Protein AF-A0A2W4MD03-F1 (afdb_monomer_lite)

Radius of gyration: 34.86 Å; chains: 1; bounding box: 71×36×101 Å

Structure (mmCIF, N/CA/C/O backbone):
data_AF-A0A2W4MD03-F1
#
_entry.id   AF-A0A2W4MD03-F1
#
loop_
_atom_site.group_PDB
_atom_site.id
_atom_site.type_symbol
_atom_site.label_atom_id
_atom_site.label_alt_id
_atom_site.label_comp_id
_atom_site.label_asym_id
_atom_site.label_entity_id
_atom_site.label_seq_id
_atom_site.pdbx_PDB_ins_code
_atom_site.Cartn_x
_atom_site.Cartn_y
_atom_site.Cartn_z
_atom_site.occupancy
_atom_site.B_iso_or_equiv
_atom_site.auth_seq_id
_atom_site.auth_comp_id
_atom_site.auth_asym_id
_atom_site.auth_atom_id
_atom_site.pdbx_PDB_model_num
ATOM 1 N N . MET A 1 1 ? 51.662 -24.819 -83.319 1.00 40.00 1 MET A N 1
ATOM 2 C CA . MET A 1 1 ? 51.343 -24.150 -82.040 1.00 40.00 1 MET A CA 1
ATOM 3 C C . MET A 1 1 ? 51.098 -22.670 -82.282 1.00 40.00 1 MET A C 1
ATOM 5 O O . MET A 1 1 ? 52.027 -21.997 -82.694 1.00 40.00 1 MET A O 1
ATOM 9 N N . ASN A 1 2 ? 49.892 -22.163 -82.016 1.00 34.56 2 ASN A N 1
ATOM 10 C CA . ASN A 1 2 ? 49.697 -20.759 -81.647 1.00 34.56 2 ASN A CA 1
ATOM 11 C C . ASN A 1 2 ? 48.403 -20.660 -80.824 1.00 34.56 2 ASN A C 1
ATOM 13 O O . ASN A 1 2 ? 47.340 -21.050 -81.303 1.00 34.56 2 ASN A O 1
ATOM 17 N N . ARG A 1 3 ? 48.506 -20.256 -79.553 1.00 41.62 3 ARG A N 1
ATOM 18 C CA . ARG A 1 3 ? 47.366 -20.128 -78.633 1.00 41.62 3 ARG A CA 1
ATOM 19 C C . ARG A 1 3 ? 46.805 -18.713 -78.748 1.00 41.62 3 ARG A C 1
ATOM 21 O O . ARG A 1 3 ? 47.486 -17.762 -78.384 1.00 41.62 3 ARG A O 1
ATOM 28 N N . ILE A 1 4 ? 45.570 -18.585 -79.227 1.00 45.03 4 ILE A N 1
ATOM 29 C CA . ILE A 1 4 ? 44.815 -17.328 -79.201 1.00 45.03 4 ILE A CA 1
ATOM 30 C C . ILE A 1 4 ? 44.107 -17.258 -77.843 1.00 45.03 4 ILE A C 1
ATOM 32 O O . ILE A 1 4 ? 43.205 -18.046 -77.568 1.00 45.03 4 ILE A O 1
ATOM 36 N N . GLY A 1 5 ? 44.569 -16.370 -76.963 1.00 43.34 5 GLY A N 1
ATOM 37 C CA . GLY A 1 5 ? 43.928 -16.105 -75.675 1.00 43.34 5 GLY A CA 1
ATOM 38 C C . GLY A 1 5 ? 42.770 -15.123 -75.835 1.00 43.34 5 GLY A C 1
ATOM 39 O O . GLY A 1 5 ? 42.980 -13.989 -76.255 1.00 43.34 5 GLY A O 1
ATOM 40 N N . ILE A 1 6 ? 41.557 -15.547 -75.481 1.00 45.91 6 ILE A N 1
ATOM 41 C CA . ILE A 1 6 ? 40.400 -14.664 -75.299 1.00 45.91 6 ILE A CA 1
ATOM 42 C C . ILE A 1 6 ? 40.430 -14.169 -73.849 1.00 45.91 6 ILE A C 1
ATOM 44 O O . ILE A 1 6 ? 40.308 -14.965 -72.920 1.00 45.91 6 ILE A O 1
ATOM 48 N N . VAL A 1 7 ? 40.594 -12.861 -73.645 1.00 49.47 7 VAL A N 1
ATOM 49 C CA . VAL A 1 7 ? 40.405 -12.227 -72.333 1.00 49.47 7 VAL A CA 1
ATOM 50 C C . VAL A 1 7 ? 38.935 -11.831 -72.216 1.00 49.47 7 VAL A C 1
ATOM 52 O O . VAL A 1 7 ? 38.462 -10.947 -72.927 1.00 49.47 7 VAL A O 1
ATOM 55 N N . ALA A 1 8 ? 38.198 -12.497 -71.326 1.00 47.19 8 ALA A N 1
ATOM 56 C CA . ALA A 1 8 ? 36.831 -12.127 -70.982 1.00 47.19 8 ALA A CA 1
ATOM 57 C C . ALA A 1 8 ? 36.836 -10.828 -70.154 1.00 47.19 8 ALA A C 1
ATOM 59 O O . ALA A 1 8 ? 37.152 -10.830 -68.965 1.00 47.19 8 ALA A O 1
ATOM 60 N N . GLY A 1 9 ? 36.499 -9.706 -70.792 1.00 41.81 9 GLY A N 1
ATOM 61 C CA . GLY A 1 9 ? 36.289 -8.421 -70.128 1.00 41.81 9 GLY A CA 1
ATOM 62 C C . GLY A 1 9 ? 34.955 -8.398 -69.386 1.00 41.81 9 GLY A C 1
ATOM 63 O O . GLY A 1 9 ? 33.938 -7.994 -69.943 1.00 41.81 9 GLY A O 1
ATOM 64 N N . GLY A 1 10 ? 34.944 -8.828 -68.125 1.00 46.75 10 GLY A N 1
ATOM 65 C CA . GLY A 1 10 ? 33.820 -8.573 -67.228 1.00 46.75 10 GLY A CA 1
ATOM 66 C C . GLY A 1 10 ? 33.748 -7.081 -66.896 1.00 46.75 10 GLY A C 1
ATOM 67 O O . GLY A 1 10 ? 34.675 -6.537 -66.298 1.00 46.75 10 GLY A O 1
ATOM 68 N N . VAL A 1 11 ? 32.656 -6.412 -67.274 1.00 58.34 11 VAL A N 1
ATOM 69 C CA . VAL A 1 11 ? 32.378 -5.025 -66.871 1.00 58.34 11 VAL A CA 1
ATOM 70 C C . VAL A 1 11 ? 32.230 -4.985 -65.348 1.00 58.34 11 VAL A C 1
ATOM 72 O O . VAL A 1 11 ? 31.213 -5.403 -64.796 1.00 58.34 11 VAL A O 1
ATOM 75 N N . GLN A 1 12 ? 33.255 -4.493 -64.649 1.00 55.50 12 GLN A N 1
ATOM 76 C CA . GLN A 1 12 ? 33.149 -4.182 -63.227 1.00 55.50 12 GLN A CA 1
ATOM 77 C C . GLN A 1 12 ? 32.313 -2.901 -63.062 1.00 55.50 12 GLN A C 1
ATOM 79 O O . GLN A 1 12 ? 32.638 -1.883 -63.680 1.00 55.50 12 GLN A O 1
ATOM 84 N N . PRO A 1 13 ? 31.241 -2.897 -62.248 1.00 55.56 13 PRO A N 1
ATOM 85 C CA . PRO A 1 13 ? 30.431 -1.701 -62.063 1.00 55.56 13 PRO A CA 1
ATOM 86 C C . PRO A 1 13 ? 31.261 -0.590 -61.408 1.00 55.56 13 PRO A C 1
ATOM 88 O O . PRO A 1 13 ? 31.920 -0.809 -60.388 1.00 55.56 13 PRO A O 1
ATOM 91 N N . ALA A 1 14 ? 31.204 0.614 -61.987 1.00 58.91 14 ALA A N 1
ATOM 92 C CA . ALA A 1 14 ? 31.951 1.779 -61.527 1.00 58.91 14 ALA A CA 1
ATOM 93 C C . ALA A 1 14 ? 31.734 2.033 -60.023 1.00 58.91 14 ALA A C 1
ATOM 95 O O . ALA A 1 14 ? 30.601 2.047 -59.528 1.00 58.91 14 ALA A O 1
ATOM 96 N N . ALA A 1 15 ? 32.823 2.292 -59.292 1.00 57.38 15 ALA A N 1
ATOM 97 C CA . ALA A 1 15 ? 32.846 2.470 -57.835 1.00 57.38 15 ALA A CA 1
ATOM 98 C C . ALA A 1 15 ? 31.833 3.507 -57.291 1.00 57.38 15 ALA A C 1
ATOM 100 O O . ALA A 1 15 ? 31.463 3.461 -56.116 1.00 57.38 15 ALA A O 1
ATOM 101 N N . GLY A 1 16 ? 31.353 4.432 -58.133 1.00 51.97 16 GLY A N 1
ATOM 102 C CA . GLY A 1 16 ? 30.310 5.405 -57.793 1.00 51.97 16 GLY A CA 1
ATOM 103 C C . GLY A 1 16 ? 28.923 4.805 -57.551 1.00 51.97 16 GLY A C 1
ATOM 104 O O . GLY A 1 16 ? 28.231 5.250 -56.638 1.00 51.97 16 GLY A O 1
ATOM 105 N N . VAL A 1 17 ? 28.548 3.752 -58.284 1.00 5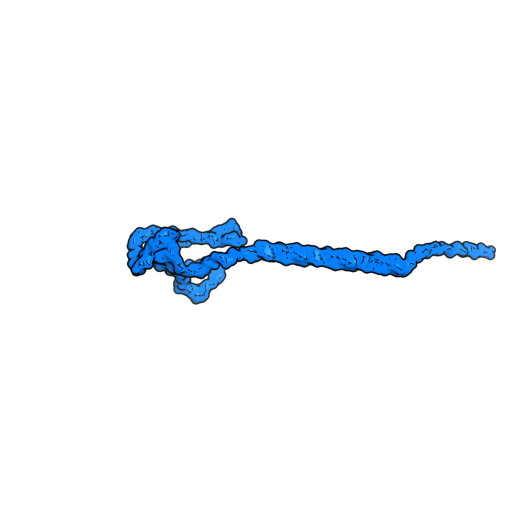8.22 17 VAL A N 1
ATOM 106 C CA . VAL A 1 17 ? 27.253 3.071 -58.117 1.00 58.22 17 VAL A CA 1
ATOM 107 C C . VAL A 1 17 ? 27.230 2.338 -56.774 1.00 58.22 17 VAL A C 1
ATOM 109 O O . VAL A 1 17 ? 26.326 2.551 -55.969 1.00 58.22 17 VAL A O 1
ATOM 112 N N . ARG A 1 18 ? 28.291 1.582 -56.455 1.00 57.19 18 ARG A N 1
ATOM 113 C CA . ARG A 1 18 ? 28.461 0.892 -55.159 1.00 57.19 18 ARG A CA 1
ATOM 114 C C . ARG A 1 18 ? 28.351 1.844 -53.962 1.00 57.19 18 ARG A C 1
ATOM 116 O O . ARG A 1 18 ? 27.717 1.515 -52.966 1.00 57.19 18 ARG A O 1
ATOM 123 N N . ARG A 1 19 ? 28.907 3.053 -54.077 1.00 58.53 19 ARG A N 1
ATOM 124 C CA . ARG A 1 19 ? 28.890 4.074 -53.019 1.00 58.53 19 ARG A CA 1
ATOM 125 C C . ARG A 1 19 ? 27.496 4.666 -52.758 1.00 58.53 19 ARG A C 1
ATOM 127 O O . ARG A 1 19 ? 27.212 5.031 -51.624 1.00 58.53 19 ARG A O 1
ATOM 134 N N . ILE A 1 20 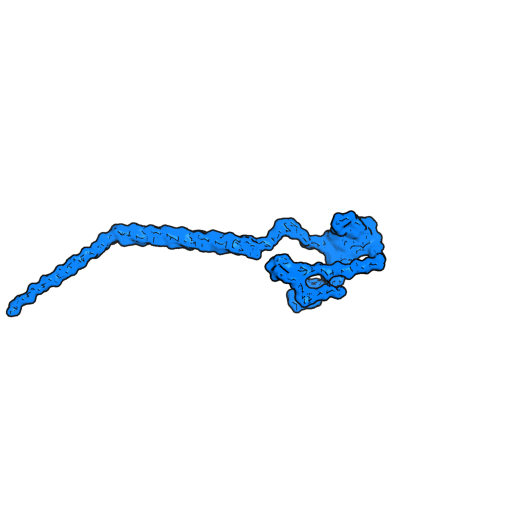? 26.621 4.749 -53.762 1.00 60.97 20 ILE A N 1
ATOM 135 C CA . ILE A 1 20 ? 25.229 5.213 -53.596 1.00 60.97 20 ILE A CA 1
ATOM 136 C C . ILE A 1 20 ? 24.369 4.124 -52.942 1.00 60.97 20 ILE A C 1
ATOM 138 O O . ILE A 1 20 ? 23.606 4.420 -52.024 1.00 60.97 20 ILE A O 1
ATOM 142 N N . TRP A 1 21 ? 24.538 2.865 -53.356 1.00 56.50 21 TRP A N 1
ATOM 143 C CA . TRP A 1 21 ? 23.843 1.721 -52.756 1.00 56.50 21 TRP A CA 1
ATOM 144 C C . TRP A 1 21 ? 24.217 1.519 -51.283 1.00 56.50 21 TRP A C 1
ATOM 146 O O . TRP A 1 21 ? 23.327 1.359 -50.454 1.00 56.50 21 TRP A O 1
ATOM 156 N N . LEU A 1 22 ? 25.501 1.640 -50.932 1.00 65.06 22 LEU A N 1
ATOM 157 C CA . LEU A 1 22 ? 25.967 1.564 -49.541 1.00 65.06 22 LEU A CA 1
ATOM 158 C C . LEU A 1 22 ? 25.424 2.710 -48.668 1.00 65.06 22 LEU A C 1
ATOM 160 O O . LEU A 1 22 ? 25.042 2.479 -47.526 1.00 65.06 22 LEU A O 1
ATOM 164 N N . LYS A 1 23 ? 25.319 3.935 -49.205 1.00 63.03 23 LYS A N 1
ATOM 165 C CA . LYS A 1 23 ? 24.729 5.082 -48.487 1.00 63.03 23 LYS A CA 1
ATOM 166 C C . LYS A 1 23 ? 23.226 4.913 -48.245 1.00 63.03 23 LYS A C 1
ATOM 168 O O . LYS A 1 23 ? 22.756 5.180 -47.145 1.00 63.03 23 LYS A O 1
ATOM 173 N N . ARG A 1 24 ? 22.472 4.447 -49.247 1.00 66.06 24 ARG A N 1
ATOM 174 C CA . ARG A 1 24 ? 21.021 4.198 -49.125 1.00 66.06 24 ARG A CA 1
ATOM 175 C C . ARG A 1 24 ? 20.727 3.015 -48.199 1.00 66.06 24 ARG A C 1
ATOM 177 O O . ARG A 1 24 ? 19.800 3.103 -47.402 1.00 66.06 24 ARG A O 1
ATOM 184 N N . ALA A 1 25 ? 21.551 1.967 -48.245 1.00 68.12 25 ALA A N 1
ATOM 185 C CA . ALA A 1 25 ? 21.489 0.849 -47.306 1.00 68.12 25 ALA A CA 1
ATOM 186 C C . ALA A 1 25 ? 21.805 1.287 -45.865 1.00 68.12 25 ALA A C 1
ATOM 188 O O . ALA A 1 25 ? 21.103 0.881 -44.946 1.00 68.12 25 ALA A O 1
ATOM 189 N N . GLY A 1 26 ? 22.794 2.167 -45.664 1.00 70.94 26 GLY A N 1
ATOM 190 C CA . GLY A 1 26 ? 23.108 2.737 -44.349 1.00 70.94 26 GLY A CA 1
ATOM 191 C C . GLY A 1 26 ? 21.982 3.601 -43.769 1.00 70.94 26 GLY A C 1
ATOM 192 O O . GLY A 1 26 ? 21.660 3.475 -42.592 1.00 70.94 26 GLY A O 1
ATOM 193 N N . ILE A 1 27 ? 21.330 4.427 -44.597 1.00 81.25 27 ILE A N 1
ATOM 194 C CA . ILE A 1 27 ? 20.164 5.230 -44.183 1.00 81.25 27 ILE A CA 1
ATOM 195 C C . ILE A 1 27 ? 18.974 4.329 -43.827 1.00 81.25 27 ILE A C 1
ATOM 197 O O . ILE A 1 27 ? 18.344 4.533 -42.792 1.00 81.25 27 ILE A O 1
ATOM 201 N N . ALA A 1 28 ? 18.683 3.313 -44.647 1.00 80.94 28 ALA A N 1
ATOM 202 C CA . ALA A 1 28 ? 17.604 2.364 -44.376 1.00 80.94 28 ALA A CA 1
ATOM 203 C C . ALA A 1 28 ? 17.856 1.562 -43.087 1.00 80.94 28 ALA A C 1
ATOM 205 O O . ALA A 1 28 ? 16.954 1.427 -42.264 1.00 80.94 28 ALA A O 1
ATOM 206 N N . ALA A 1 29 ? 19.089 1.096 -42.870 1.00 82.62 29 ALA A N 1
ATOM 207 C CA . ALA A 1 29 ? 19.476 0.418 -41.636 1.00 82.62 29 ALA A CA 1
ATOM 208 C C . ALA A 1 29 ? 19.327 1.334 -40.409 1.00 82.62 29 ALA A C 1
ATOM 210 O O . ALA A 1 29 ? 18.755 0.918 -39.404 1.00 82.62 29 ALA A O 1
ATOM 211 N N . GLY A 1 30 ? 19.761 2.597 -40.501 1.00 89.81 30 GLY A N 1
ATOM 212 C CA . GLY A 1 30 ? 19.578 3.583 -39.432 1.00 89.81 30 GLY A CA 1
ATOM 213 C C . GLY A 1 30 ? 18.104 3.853 -39.107 1.00 89.81 30 GLY A C 1
ATOM 214 O O . GLY A 1 30 ? 17.732 3.888 -37.937 1.00 89.81 30 GLY A O 1
ATOM 215 N N . ALA A 1 31 ? 17.247 3.975 -40.125 1.00 91.69 31 ALA A N 1
ATOM 216 C CA . ALA A 1 31 ? 15.810 4.180 -39.938 1.00 91.69 31 ALA A CA 1
ATOM 217 C C . ALA A 1 31 ? 15.123 2.980 -39.260 1.00 91.69 31 ALA A C 1
ATOM 219 O O . ALA A 1 31 ? 14.287 3.173 -38.381 1.00 91.69 31 ALA A O 1
ATOM 220 N N . ILE A 1 32 ? 15.505 1.748 -39.618 1.00 94.62 32 ILE A N 1
ATOM 221 C CA . ILE A 1 32 ? 14.989 0.528 -38.975 1.00 94.62 32 ILE A CA 1
ATOM 222 C C . ILE A 1 32 ? 15.402 0.481 -37.503 1.00 94.62 32 ILE A C 1
ATOM 224 O O . ILE A 1 32 ? 14.564 0.218 -36.645 1.00 94.62 32 ILE A O 1
ATOM 228 N N . VAL A 1 33 ? 16.668 0.777 -37.193 1.00 95.94 33 VAL A N 1
ATOM 229 C CA . VAL A 1 33 ? 17.143 0.822 -35.802 1.00 95.94 33 VAL A CA 1
ATOM 230 C C . VAL A 1 33 ? 16.362 1.863 -34.996 1.00 95.94 33 VAL A C 1
ATOM 232 O O . VAL A 1 33 ? 15.895 1.552 -33.905 1.00 95.94 33 VAL A O 1
ATOM 235 N N . LEU A 1 34 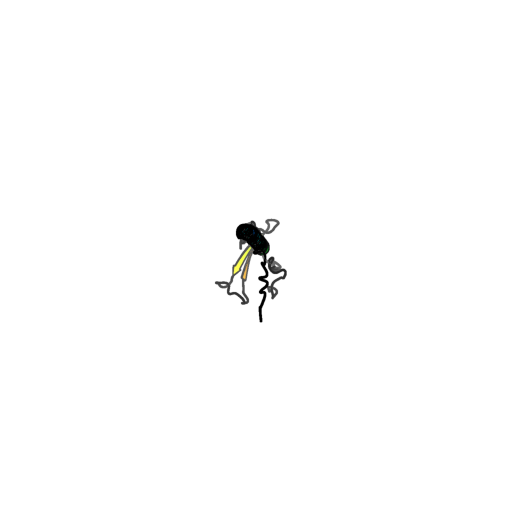? 16.146 3.062 -35.543 1.00 96.44 34 LEU A N 1
ATOM 236 C CA . LEU A 1 34 ? 15.342 4.096 -34.883 1.00 96.44 34 LEU A CA 1
ATOM 237 C C . LEU A 1 34 ? 13.893 3.651 -34.646 1.00 96.44 34 LEU A C 1
ATOM 239 O O . LEU A 1 34 ? 13.361 3.880 -33.561 1.00 96.44 34 LEU A O 1
ATOM 243 N N . ALA A 1 35 ? 13.268 2.985 -35.618 1.00 96.06 35 ALA A N 1
ATOM 244 C CA . ALA A 1 35 ? 11.911 2.464 -35.472 1.00 96.06 35 ALA A CA 1
ATOM 245 C C . ALA A 1 35 ? 11.821 1.381 -34.383 1.00 96.06 35 ALA A C 1
ATOM 247 O O . ALA A 1 35 ? 10.896 1.403 -33.575 1.00 96.06 35 ALA A O 1
ATOM 248 N N . LEU A 1 36 ? 12.796 0.468 -34.318 1.00 97.56 36 LEU A N 1
ATOM 249 C CA . LEU A 1 36 ? 12.856 -0.565 -33.280 1.00 97.56 36 LEU A CA 1
ATOM 250 C C . LEU A 1 36 ? 13.093 0.030 -31.889 1.00 97.56 36 LEU A C 1
ATOM 252 O O . LEU A 1 36 ? 12.470 -0.412 -30.928 1.00 97.56 36 LEU A O 1
ATOM 256 N N . VAL A 1 37 ? 13.941 1.056 -31.775 1.00 97.38 37 VAL A N 1
ATOM 257 C CA . VAL A 1 37 ? 14.146 1.783 -30.513 1.00 97.38 37 VAL A CA 1
ATOM 258 C C . VAL A 1 37 ? 12.860 2.485 -30.081 1.00 97.38 37 VAL A C 1
ATOM 260 O O . VAL A 1 37 ? 12.460 2.351 -28.929 1.00 97.38 37 VAL A O 1
ATOM 263 N N . ALA A 1 38 ? 12.178 3.187 -30.989 1.00 96.44 38 ALA A N 1
ATOM 264 C CA . ALA A 1 38 ? 10.908 3.843 -30.684 1.00 96.44 38 ALA A CA 1
ATOM 265 C C . ALA A 1 38 ? 9.830 2.834 -30.250 1.00 96.44 38 ALA A C 1
ATOM 267 O O . ALA A 1 38 ? 9.124 3.076 -29.272 1.00 96.44 38 ALA A O 1
ATOM 268 N N . LEU A 1 39 ? 9.745 1.682 -30.925 1.00 96.19 39 LEU A N 1
ATOM 269 C CA . LEU A 1 39 ? 8.842 0.592 -30.554 1.00 96.19 39 LEU A CA 1
ATOM 270 C C . LEU A 1 39 ? 9.167 0.038 -29.160 1.00 96.19 39 LEU A C 1
ATOM 272 O O . LEU A 1 39 ? 8.263 -0.117 -28.343 1.00 96.19 39 LEU A O 1
ATOM 276 N N . ALA A 1 40 ? 10.444 -0.223 -28.873 1.00 95.62 40 ALA A N 1
ATOM 277 C CA . ALA A 1 40 ? 10.880 -0.719 -27.572 1.00 95.62 40 ALA A CA 1
ATOM 278 C C . ALA A 1 40 ? 10.574 0.285 -26.449 1.00 95.62 40 ALA A C 1
ATOM 280 O O . ALA A 1 40 ? 10.031 -0.102 -25.418 1.00 95.62 40 ALA A O 1
ATOM 281 N N . LEU A 1 41 ? 10.847 1.578 -26.660 1.00 95.06 41 LEU A N 1
ATOM 282 C CA . LEU A 1 41 ? 10.520 2.636 -25.699 1.00 95.06 41 LEU A CA 1
ATOM 283 C C . LEU A 1 41 ? 9.008 2.744 -25.456 1.00 95.06 41 LEU A C 1
ATOM 285 O O . LEU A 1 41 ? 8.584 2.834 -24.305 1.00 95.06 41 LEU A O 1
ATOM 289 N N . GLY A 1 42 ? 8.193 2.685 -26.514 1.00 92.50 42 GLY A N 1
ATOM 290 C CA . GLY A 1 42 ? 6.733 2.683 -26.392 1.00 92.50 42 GLY A CA 1
ATOM 291 C C . GLY A 1 42 ? 6.202 1.462 -25.634 1.00 92.50 42 GLY A C 1
ATOM 292 O O . GLY A 1 42 ? 5.328 1.595 -24.782 1.00 92.50 42 GLY A O 1
ATOM 293 N N . MET A 1 43 ? 6.770 0.281 -25.888 1.00 91.00 43 MET A N 1
ATOM 294 C CA . MET A 1 43 ? 6.410 -0.961 -25.198 1.00 91.00 43 MET A CA 1
ATOM 295 C C . MET A 1 43 ? 6.776 -0.922 -23.709 1.00 91.00 43 MET A C 1
ATOM 297 O O . MET A 1 43 ? 5.953 -1.293 -22.876 1.00 91.00 43 MET A O 1
ATOM 301 N N . VAL A 1 44 ? 7.967 -0.420 -23.361 1.00 88.44 44 VAL A N 1
ATOM 302 C CA . VAL A 1 44 ? 8.381 -0.230 -21.960 1.00 88.44 44 VAL A CA 1
ATOM 303 C C . VAL A 1 44 ? 7.442 0.744 -21.248 1.00 88.44 44 VAL A C 1
ATOM 305 O O . VAL A 1 44 ? 6.954 0.434 -20.164 1.00 88.44 44 VAL A O 1
ATOM 308 N N . ALA A 1 45 ? 7.123 1.881 -21.872 1.00 85.56 45 ALA A N 1
ATOM 309 C CA . ALA A 1 45 ? 6.203 2.859 -21.296 1.00 85.56 45 ALA A CA 1
ATOM 310 C C . ALA A 1 45 ? 4.801 2.274 -21.047 1.00 85.56 45 ALA A C 1
ATOM 312 O O . ALA A 1 45 ? 4.184 2.576 -20.029 1.00 85.56 45 ALA A O 1
ATOM 313 N N . TRP A 1 46 ? 4.311 1.410 -21.941 1.00 81.31 46 TRP A N 1
ATOM 314 C CA . TRP A 1 46 ? 3.011 0.757 -21.780 1.00 81.31 46 TRP A CA 1
ATOM 315 C C . TRP A 1 46 ? 3.014 -0.292 -20.657 1.00 81.31 46 TRP A C 1
ATOM 317 O O . TRP A 1 46 ? 2.093 -0.327 -19.844 1.00 81.31 46 TRP A O 1
ATOM 327 N N . MET A 1 47 ? 4.059 -1.119 -20.566 1.00 79.19 47 MET A N 1
ATOM 328 C CA . MET A 1 47 ? 4.167 -2.163 -19.535 1.00 79.19 47 MET A CA 1
ATOM 329 C C . MET A 1 47 ? 4.430 -1.608 -18.129 1.00 79.19 47 MET A C 1
ATOM 331 O O . MET A 1 47 ? 4.131 -2.276 -17.146 1.00 79.19 47 MET A O 1
ATOM 335 N N . SER A 1 48 ? 4.980 -0.397 -18.015 1.00 78.19 48 SER A N 1
ATOM 336 C CA . SER A 1 48 ? 5.281 0.263 -16.736 1.00 78.19 48 SER A CA 1
ATOM 337 C C . SER A 1 48 ? 4.206 1.257 -16.286 1.00 78.19 48 SER A C 1
ATOM 339 O O . SER A 1 48 ? 4.502 2.183 -15.532 1.00 78.19 48 SER A O 1
ATOM 341 N N . TYR A 1 49 ? 2.961 1.093 -16.738 1.00 79.69 49 TYR A N 1
ATOM 342 C CA . TYR A 1 49 ? 1.873 1.977 -16.333 1.00 79.69 49 TYR A CA 1
ATOM 343 C C . TYR A 1 49 ? 1.617 1.898 -14.818 1.00 79.69 49 TYR A C 1
ATOM 345 O O . TYR A 1 49 ? 1.212 0.866 -14.278 1.00 79.69 49 TYR A O 1
ATOM 353 N N . VAL A 1 50 ? 1.835 3.024 -14.144 1.00 80.75 50 VAL A N 1
ATOM 354 C CA . VAL A 1 50 ? 1.398 3.296 -12.774 1.00 80.75 50 VAL A CA 1
ATOM 355 C C . VAL A 1 50 ? 0.436 4.483 -12.862 1.00 80.75 50 VAL A C 1
ATOM 357 O O . VAL A 1 50 ? 0.818 5.501 -13.449 1.00 80.75 50 VAL A O 1
ATOM 360 N N . PRO A 1 51 ? -0.797 4.385 -12.332 1.00 82.62 51 PRO A N 1
ATOM 361 C CA . PRO A 1 51 ? -1.720 5.514 -12.302 1.00 82.62 51 PRO A CA 1
ATOM 362 C C . PRO A 1 51 ? -1.072 6.731 -11.633 1.00 82.62 51 PRO A C 1
ATOM 364 O O . PRO A 1 51 ? -0.453 6.613 -10.575 1.00 82.62 51 PRO A O 1
ATOM 367 N N . ALA A 1 52 ? -1.192 7.906 -12.252 1.00 84.81 52 ALA A N 1
ATOM 368 C CA . ALA A 1 52 ? -0.599 9.137 -11.719 1.00 84.81 52 ALA A CA 1
ATOM 369 C C . ALA A 1 52 ? -1.246 9.574 -10.391 1.00 84.81 52 ALA A C 1
ATOM 371 O O . ALA A 1 52 ? -0.640 10.300 -9.608 1.00 84.81 52 ALA A O 1
ATOM 372 N N . ASP A 1 53 ? -2.471 9.120 -10.152 1.00 86.44 53 ASP A N 1
ATOM 373 C CA . ASP A 1 53 ? -3.299 9.335 -8.974 1.00 86.44 53 ASP A CA 1
ATOM 374 C C . ASP A 1 53 ? -3.279 8.137 -8.011 1.00 86.44 53 ASP A C 1
ATOM 376 O O . ASP A 1 53 ? -4.175 8.001 -7.178 1.00 86.44 53 ASP A O 1
ATOM 380 N N . LEU A 1 54 ? -2.259 7.270 -8.101 1.00 87.00 54 LEU A N 1
ATOM 381 C CA . LEU A 1 54 ? -2.119 6.137 -7.194 1.00 87.00 54 LEU A CA 1
ATOM 382 C C . LEU A 1 54 ? -2.023 6.614 -5.742 1.00 87.00 54 LEU A C 1
ATOM 384 O O . LEU A 1 54 ? -1.078 7.285 -5.320 1.00 87.00 54 LEU A O 1
ATOM 388 N N . ASP A 1 55 ? -3.014 6.208 -4.968 1.00 89.19 55 ASP A N 1
ATOM 389 C CA . ASP A 1 55 ? -3.147 6.570 -3.577 1.00 89.19 55 ASP A CA 1
ATOM 390 C C . ASP A 1 55 ? -2.377 5.606 -2.671 1.00 89.19 55 ASP A C 1
ATOM 392 O O . ASP A 1 55 ? -2.816 4.490 -2.407 1.00 89.19 55 ASP A O 1
ATOM 396 N N . LEU A 1 56 ? -1.230 6.059 -2.164 1.00 90.19 56 LEU A N 1
ATOM 397 C CA . LEU A 1 56 ? -0.374 5.279 -1.261 1.00 90.19 56 LEU A CA 1
ATOM 398 C C . LEU A 1 56 ? -0.616 5.578 0.223 1.00 90.19 56 LEU A C 1
ATOM 400 O O . LEU A 1 56 ? 0.212 5.251 1.073 1.00 90.19 56 LEU A O 1
ATOM 404 N N . SER A 1 57 ? -1.704 6.268 0.554 1.00 94.56 57 SER A N 1
ATOM 405 C CA . SER A 1 57 ? -1.984 6.585 1.948 1.00 94.56 57 SER A CA 1
ATOM 406 C C . SER A 1 57 ? -2.340 5.338 2.756 1.00 94.56 57 SER A C 1
ATOM 408 O O . SER A 1 57 ? -3.058 4.443 2.311 1.00 94.56 57 SER A O 1
ATOM 410 N N . THR A 1 58 ? -1.879 5.317 4.001 1.00 95.50 58 THR A N 1
ATOM 411 C CA . THR A 1 58 ? -2.230 4.276 4.973 1.00 95.50 58 THR A CA 1
ATOM 412 C C . THR A 1 58 ? -3.373 4.693 5.893 1.00 95.50 58 THR A C 1
ATOM 414 O O . THR A 1 58 ? -3.741 3.934 6.780 1.00 95.50 58 THR A O 1
ATOM 417 N N . THR A 1 59 ? -3.938 5.888 5.676 1.00 97.19 59 THR A N 1
ATOM 418 C CA . THR A 1 59 ? -5.071 6.444 6.423 1.00 97.19 59 THR A CA 1
ATOM 419 C C . THR A 1 59 ? -6.056 7.099 5.463 1.00 97.19 59 THR A C 1
ATOM 421 O O . THR A 1 59 ? -5.692 8.011 4.708 1.00 97.19 59 THR A O 1
ATOM 424 N N . ARG A 1 60 ? -7.325 6.688 5.533 1.00 96.75 60 ARG A N 1
ATOM 425 C CA . ARG A 1 60 ? -8.399 7.181 4.666 1.00 96.75 60 ARG A CA 1
ATOM 426 C C . ARG A 1 60 ? -9.736 7.314 5.375 1.00 96.75 60 ARG A C 1
ATOM 428 O O . ARG A 1 60 ? -10.017 6.616 6.343 1.00 96.75 60 ARG A O 1
ATOM 435 N N . LEU A 1 61 ? -10.561 8.229 4.869 1.00 97.31 61 LEU A N 1
ATOM 436 C CA . LEU A 1 61 ? -11.986 8.234 5.177 1.00 97.31 61 LEU A CA 1
ATOM 437 C C . LEU A 1 61 ? -12.699 7.210 4.291 1.00 97.31 61 LEU A C 1
ATOM 439 O O . LEU A 1 61 ? -12.317 7.016 3.137 1.00 97.31 61 LEU A O 1
ATOM 443 N N . SER A 1 62 ? -13.745 6.579 4.822 1.00 95.69 62 SER A N 1
ATOM 444 C CA . SER A 1 62 ? -14.646 5.750 4.023 1.00 95.69 62 SER A CA 1
ATOM 445 C C . SER A 1 62 ? -15.337 6.582 2.937 1.00 95.69 62 SER A C 1
ATOM 447 O O . SER A 1 62 ? -15.413 7.807 3.037 1.00 95.69 62 SER A O 1
ATOM 449 N N . ALA A 1 63 ? -15.884 5.926 1.910 1.00 95.75 63 ALA A N 1
ATOM 450 C CA . ALA A 1 63 ? -16.530 6.607 0.783 1.00 95.75 63 ALA A CA 1
ATOM 451 C C . ALA A 1 63 ? -17.658 7.568 1.214 1.00 95.75 63 ALA A C 1
ATOM 453 O O . ALA A 1 63 ? -17.840 8.623 0.615 1.00 95.75 63 ALA A O 1
ATOM 454 N N . GLN A 1 64 ? -18.394 7.229 2.278 1.00 96.69 64 GLN A N 1
ATOM 455 C CA . GLN A 1 64 ? -19.449 8.070 2.856 1.00 96.69 64 GLN A CA 1
ATOM 456 C C . GLN A 1 64 ? -18.927 9.064 3.909 1.00 96.69 64 GLN A C 1
ATOM 458 O O . GLN A 1 64 ? -19.716 9.775 4.524 1.00 96.69 64 GLN A O 1
ATOM 463 N N . GLY A 1 65 ? -17.619 9.087 4.173 1.00 96.94 65 GLY A N 1
ATOM 464 C CA . GLY A 1 65 ? -16.993 9.953 5.170 1.00 96.94 65 GLY A CA 1
ATOM 465 C C . GLY A 1 65 ? -17.350 9.615 6.617 1.00 96.94 65 GLY A C 1
ATOM 466 O O . GLY A 1 65 ? -17.116 10.437 7.492 1.00 96.94 65 GLY A O 1
ATOM 467 N N . ALA A 1 66 ? -17.930 8.440 6.883 1.00 97.06 66 ALA A N 1
ATOM 468 C CA . ALA A 1 66 ? -18.422 8.055 8.209 1.00 97.06 66 ALA A CA 1
ATOM 469 C C . ALA A 1 66 ? -17.322 7.512 9.134 1.00 97.06 66 ALA A C 1
ATOM 471 O O . ALA A 1 66 ? -17.403 7.669 10.354 1.00 97.06 66 ALA A O 1
ATOM 472 N N . TYR A 1 67 ? -16.295 6.889 8.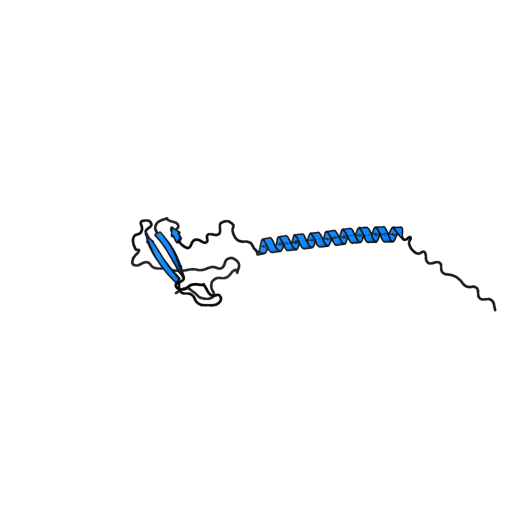555 1.00 97.69 67 TYR A N 1
ATOM 473 C CA . TYR A 1 67 ? -15.218 6.234 9.291 1.00 97.69 67 TYR A CA 1
ATOM 474 C C . TYR A 1 67 ? -13.867 6.724 8.808 1.00 97.69 67 TYR A C 1
ATOM 476 O O . TYR A 1 67 ? -13.694 6.964 7.614 1.00 97.69 67 TYR A O 1
ATOM 484 N N . ARG A 1 68 ? -12.906 6.813 9.721 1.00 97.88 68 ARG A N 1
ATOM 485 C CA . ARG A 1 68 ? -11.487 6.900 9.407 1.00 97.88 68 ARG A CA 1
ATOM 486 C C . ARG A 1 68 ? -10.862 5.541 9.675 1.00 97.88 68 ARG A C 1
ATOM 488 O O . ARG A 1 68 ? -11.016 4.978 10.755 1.00 97.88 68 ARG A O 1
ATOM 495 N N . VAL A 1 69 ? -10.167 5.027 8.674 1.00 96.94 69 VAL A N 1
ATOM 496 C CA . VAL A 1 69 ? -9.480 3.742 8.724 1.00 96.94 69 VAL A CA 1
ATOM 497 C C . VAL A 1 69 ? -8.003 3.992 8.493 1.00 96.94 69 VAL A C 1
ATOM 499 O O . VAL A 1 69 ? -7.643 4.714 7.561 1.00 96.94 69 VAL A O 1
ATOM 502 N N . SER A 1 70 ? -7.154 3.399 9.323 1.00 97.12 70 SER A N 1
ATOM 503 C CA . SER A 1 70 ? -5.717 3.352 9.088 1.00 97.12 70 SER A CA 1
ATOM 504 C C . SER A 1 70 ? -5.149 1.962 9.320 1.00 97.12 70 SER A C 1
ATOM 506 O O . SER A 1 70 ? -5.745 1.144 10.019 1.00 97.12 70 SER A O 1
ATOM 508 N N . TYR A 1 71 ? -3.998 1.682 8.717 1.00 95.50 71 TYR A N 1
ATOM 509 C CA . TYR A 1 71 ? -3.307 0.414 8.899 1.00 95.50 71 TYR A CA 1
ATOM 510 C C . TYR A 1 71 ? -1.794 0.592 8.989 1.00 95.50 71 TYR A C 1
ATOM 512 O O . TYR A 1 71 ? -1.208 1.480 8.369 1.00 95.50 71 TYR A O 1
ATOM 520 N N . GLU A 1 72 ? -1.151 -0.290 9.746 1.00 96.19 72 GLU A N 1
ATOM 521 C CA . GLU A 1 72 ? 0.303 -0.326 9.879 1.00 96.19 72 GLU A CA 1
ATOM 522 C C . GLU A 1 72 ? 0.822 -1.764 9.993 1.00 96.19 72 GLU A C 1
ATOM 524 O O . GLU A 1 72 ? 0.122 -2.647 10.508 1.00 96.19 72 GLU A O 1
ATOM 529 N N . PRO A 1 73 ? 2.038 -2.045 9.493 1.00 95.19 73 PRO A N 1
ATOM 530 C CA . PRO A 1 73 ? 2.613 -3.369 9.627 1.00 95.19 73 PRO A CA 1
ATOM 531 C C . PRO A 1 73 ? 2.996 -3.595 11.089 1.00 95.19 73 PRO A C 1
ATOM 533 O O . PRO A 1 73 ? 3.611 -2.746 11.730 1.00 95.19 73 PRO A O 1
ATOM 536 N N . ARG A 1 74 ? 2.715 -4.789 11.618 1.00 94.88 74 ARG A N 1
ATOM 537 C CA . ARG A 1 74 ? 3.083 -5.145 12.999 1.00 94.88 74 ARG A CA 1
ATOM 538 C C . ARG A 1 74 ? 4.600 -5.149 13.214 1.00 94.88 74 ARG A C 1
ATOM 540 O O . ARG A 1 74 ? 5.073 -5.039 14.342 1.00 94.88 74 ARG A O 1
ATOM 547 N N . ARG A 1 75 ? 5.366 -5.369 12.143 1.00 91.62 75 ARG A N 1
ATOM 548 C CA . ARG A 1 75 ? 6.831 -5.396 12.135 1.00 91.62 75 ARG A CA 1
ATOM 549 C C . ARG A 1 75 ? 7.337 -4.764 10.844 1.00 91.62 75 ARG A C 1
ATOM 551 O O . ARG A 1 75 ? 6.807 -5.056 9.777 1.00 91.62 75 ARG A O 1
ATOM 558 N N . GLY A 1 76 ? 8.382 -3.951 10.942 1.00 88.38 76 GLY A N 1
ATOM 559 C CA . GLY A 1 76 ? 9.144 -3.466 9.791 1.00 88.38 76 GLY A CA 1
ATOM 560 C C . GLY A 1 76 ? 10.575 -4.017 9.795 1.00 88.38 76 GLY A C 1
ATOM 561 O O . GLY A 1 76 ? 11.054 -4.427 10.857 1.00 88.38 76 GLY A O 1
ATOM 562 N N . PRO A 1 77 ? 11.284 -3.996 8.649 1.00 91.94 77 PRO A N 1
ATOM 563 C CA . PRO A 1 77 ? 10.802 -3.718 7.287 1.00 91.94 77 PRO A CA 1
ATOM 564 C C . PRO A 1 77 ? 9.960 -4.869 6.697 1.00 91.94 77 PRO A C 1
ATOM 566 O O . PRO A 1 77 ? 10.069 -6.015 7.131 1.00 91.94 77 PRO A O 1
ATOM 569 N N . ILE A 1 78 ? 9.128 -4.572 5.691 1.00 91.06 78 ILE A N 1
ATOM 570 C CA . ILE A 1 78 ? 8.262 -5.566 5.030 1.00 91.06 78 ILE A CA 1
ATOM 571 C C . ILE A 1 78 ? 9.121 -6.459 4.124 1.00 91.06 78 ILE A C 1
ATOM 573 O O . ILE A 1 78 ? 9.518 -6.066 3.028 1.00 91.06 78 ILE A O 1
ATOM 577 N N . ALA A 1 79 ? 9.430 -7.665 4.595 1.00 91.56 79 ALA A N 1
ATOM 578 C CA . ALA A 1 79 ? 10.180 -8.656 3.830 1.00 91.56 79 ALA A CA 1
ATOM 579 C C . ALA A 1 79 ? 9.347 -9.261 2.684 1.00 91.56 79 ALA A C 1
ATOM 581 O O . ALA A 1 79 ? 8.185 -9.628 2.860 1.00 91.56 79 ALA A O 1
ATOM 582 N N . VAL A 1 80 ? 9.958 -9.423 1.511 1.00 90.25 80 VAL A N 1
ATOM 583 C CA . VAL A 1 80 ? 9.328 -10.086 0.358 1.00 90.25 80 VAL A CA 1
ATOM 584 C C . VAL A 1 80 ? 9.215 -11.596 0.616 1.00 90.25 80 VAL A C 1
ATOM 586 O O . VAL A 1 80 ? 10.071 -12.179 1.280 1.00 90.25 80 VAL A O 1
ATOM 589 N N . ASN A 1 81 ? 8.175 -12.238 0.070 1.00 88.88 81 ASN A N 1
ATOM 590 C CA . ASN A 1 81 ? 7.920 -13.684 0.185 1.00 88.88 81 ASN A CA 1
ATOM 591 C C . ASN A 1 81 ? 7.746 -14.181 1.630 1.00 88.88 81 ASN A C 1
ATOM 593 O O . ASN A 1 81 ? 8.154 -15.293 1.962 1.00 88.88 81 ASN A O 1
ATOM 597 N N . GLN A 1 82 ? 7.163 -13.355 2.498 1.00 90.62 82 GLN A N 1
ATOM 598 C CA . GLN A 1 82 ? 6.835 -13.701 3.881 1.00 90.62 82 GLN A CA 1
ATOM 599 C C . GLN A 1 82 ? 5.376 -13.346 4.176 1.00 90.62 82 GLN A C 1
ATOM 601 O O . GLN A 1 82 ? 4.826 -12.423 3.576 1.00 90.62 82 GLN A O 1
ATOM 606 N N . ILE A 1 83 ? 4.758 -14.069 5.113 1.00 89.69 83 ILE A N 1
ATOM 607 C CA . ILE A 1 83 ? 3.433 -13.715 5.632 1.00 89.69 83 ILE A CA 1
ATOM 608 C C . ILE A 1 83 ? 3.585 -12.586 6.650 1.00 89.69 83 ILE A C 1
ATOM 610 O O . ILE A 1 83 ? 4.386 -12.680 7.583 1.00 89.69 83 ILE A O 1
ATOM 614 N N . HIS A 1 84 ? 2.784 -11.537 6.481 1.00 90.56 84 HIS A N 1
ATOM 615 C CA . HIS A 1 84 ? 2.797 -10.348 7.329 1.00 90.56 84 HIS A CA 1
ATOM 616 C C . HIS A 1 84 ? 1.560 -10.280 8.210 1.00 90.56 84 HIS A C 1
ATOM 618 O O . HIS A 1 84 ? 0.489 -10.757 7.846 1.00 90.56 84 HIS A O 1
ATOM 624 N N . ALA A 1 85 ? 1.714 -9.636 9.362 1.00 93.12 85 ALA A N 1
ATOM 625 C CA . ALA A 1 85 ? 0.601 -9.248 10.211 1.00 93.12 85 ALA A CA 1
ATOM 626 C C . ALA A 1 85 ? 0.495 -7.725 10.219 1.00 93.12 85 ALA A C 1
ATOM 628 O O . ALA A 1 85 ? 1.509 -7.034 10.343 1.00 93.12 85 ALA A O 1
ATOM 629 N N . TRP A 1 86 ? -0.731 -7.229 10.138 1.00 93.56 86 TRP A N 1
ATOM 630 C CA . TRP A 1 86 ? -1.049 -5.807 10.121 1.00 93.56 86 TRP A CA 1
ATOM 631 C C . TRP A 1 86 ? -1.992 -5.477 11.273 1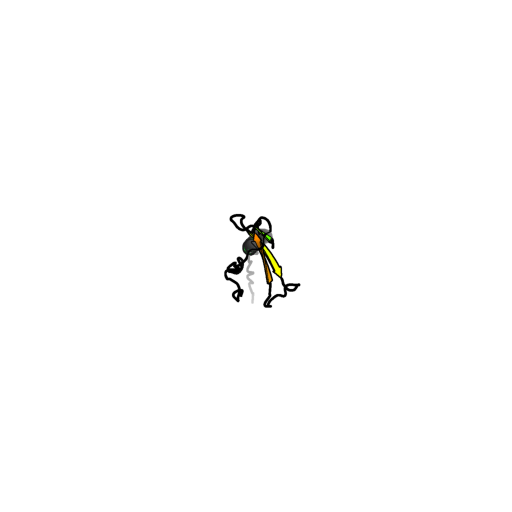.00 93.56 86 TRP A C 1
ATOM 633 O O . TRP A 1 86 ? -2.715 -6.349 11.763 1.00 93.56 86 TRP A O 1
ATOM 643 N N . THR A 1 87 ? -1.946 -4.231 11.723 1.00 95.31 87 THR A N 1
ATOM 644 C CA . THR A 1 87 ? -2.902 -3.673 12.677 1.00 95.31 87 THR A CA 1
ATOM 645 C C . THR A 1 87 ? -3.809 -2.722 11.915 1.00 95.31 87 THR A C 1
ATOM 647 O O . THR A 1 87 ? -3.310 -1.812 11.256 1.00 95.31 87 THR A O 1
ATOM 650 N N . LEU A 1 88 ? -5.122 -2.941 12.000 1.00 94.94 88 LEU A N 1
ATOM 651 C CA . LEU A 1 88 ? -6.141 -2.038 11.470 1.00 94.94 88 LEU A CA 1
ATOM 652 C C . LEU A 1 88 ? -6.708 -1.207 12.623 1.00 94.94 88 LEU A C 1
ATOM 654 O O . LEU A 1 88 ? -7.125 -1.767 13.637 1.00 94.94 88 LEU A O 1
ATOM 658 N N . HIS A 1 89 ? -6.755 0.110 12.454 1.00 96.19 89 HIS A N 1
ATOM 659 C CA . HIS A 1 89 ? -7.449 1.027 13.352 1.00 96.19 89 HIS A CA 1
ATOM 660 C C . HIS A 1 89 ? -8.673 1.598 12.638 1.00 96.19 89 HIS A C 1
ATOM 662 O O . HIS A 1 89 ? -8.571 2.084 11.510 1.00 96.19 89 HIS A O 1
ATOM 668 N N . VAL A 1 90 ? -9.835 1.517 13.287 1.00 96.88 90 VAL A N 1
ATOM 669 C CA . VAL A 1 90 ? -11.114 1.992 12.749 1.00 96.88 90 VAL A CA 1
ATOM 670 C C . VAL A 1 90 ? -11.791 2.864 13.792 1.00 96.88 90 VAL A C 1
ATOM 672 O O . VAL A 1 90 ? -12.104 2.421 14.897 1.00 96.88 90 VAL A O 1
ATOM 675 N N . GLU A 1 91 ? -12.058 4.101 13.410 1.00 98.06 91 GLU A N 1
ATOM 676 C CA . GLU A 1 91 ? -12.773 5.075 14.224 1.00 98.06 91 GLU A CA 1
ATOM 677 C C . GLU A 1 91 ? -13.846 5.773 13.386 1.00 98.06 91 GLU A C 1
ATOM 679 O O . GLU A 1 91 ? -13.820 5.759 12.152 1.00 98.06 91 GLU A O 1
ATOM 684 N N . THR A 1 92 ? -14.825 6.387 14.040 1.00 97.75 92 THR A N 1
ATOM 685 C CA . THR A 1 92 ? -15.748 7.307 13.373 1.00 97.75 92 THR A CA 1
ATOM 686 C C . THR A 1 92 ? -14.991 8.540 12.875 1.00 97.75 92 THR A C 1
ATOM 688 O O . THR A 1 92 ? -13.885 8.839 13.322 1.00 97.75 92 THR A O 1
ATOM 691 N N . ALA A 1 93 ? -15.583 9.302 11.957 1.00 96.38 93 ALA A N 1
ATOM 692 C CA . ALA A 1 93 ? -14.950 10.506 11.411 1.00 96.38 93 ALA A CA 1
ATOM 693 C C . ALA A 1 93 ? -14.539 11.544 12.478 1.00 96.38 93 ALA A C 1
ATOM 695 O O . ALA A 1 93 ? -13.577 12.288 12.270 1.00 96.38 93 ALA A O 1
ATOM 696 N N . ASP A 1 94 ? -15.248 11.566 13.610 1.00 96.12 94 ASP A N 1
ATOM 697 C CA . ASP A 1 94 ? -14.991 12.398 14.788 1.00 96.12 94 ASP A CA 1
ATOM 698 C C . ASP A 1 94 ? -14.121 11.719 15.868 1.00 96.12 94 ASP A C 1
ATOM 700 O O . ASP A 1 94 ? -13.982 12.255 16.964 1.00 96.12 94 ASP A O 1
ATOM 704 N N . GLY A 1 95 ? -13.510 10.569 15.563 1.00 96.62 95 GLY A N 1
ATOM 705 C CA . GLY A 1 95 ? -12.475 9.935 16.388 1.00 96.62 95 GLY A CA 1
ATOM 706 C C . GLY A 1 95 ? -12.983 9.010 17.497 1.00 96.62 95 GLY A C 1
ATOM 707 O O . GLY A 1 95 ? -12.235 8.699 18.423 1.00 96.62 95 GLY A O 1
ATOM 708 N N . ARG A 1 96 ? -14.246 8.565 17.456 1.00 97.56 96 ARG A N 1
ATOM 709 C CA . ARG A 1 96 ? -14.773 7.589 18.425 1.00 97.56 96 ARG A CA 1
ATOM 710 C C . ARG A 1 96 ? -14.471 6.165 17.973 1.00 97.56 96 ARG A C 1
ATOM 712 O O . ARG A 1 96 ? -14.551 5.855 16.787 1.00 97.56 96 ARG A O 1
ATOM 719 N N . ALA A 1 97 ? -14.178 5.288 18.929 1.00 95.75 97 ALA A N 1
ATOM 720 C CA . ALA A 1 97 ? -13.976 3.872 18.651 1.00 95.75 97 ALA A CA 1
ATOM 721 C C . ALA A 1 97 ? -15.233 3.248 18.025 1.00 95.75 97 ALA A C 1
ATOM 723 O O . ALA A 1 97 ? -16.361 3.550 18.427 1.00 95.75 97 ALA A O 1
ATOM 724 N N . VAL A 1 98 ? -15.028 2.372 17.043 1.00 96.19 98 VAL A N 1
ATOM 725 C CA . VAL A 1 98 ? -16.098 1.561 16.458 1.00 96.19 98 VAL A CA 1
ATOM 726 C C . VAL A 1 98 ? -16.080 0.188 17.120 1.00 96.19 98 VAL A C 1
ATOM 728 O O . VAL A 1 98 ? -15.105 -0.550 17.010 1.00 96.19 98 VAL A O 1
ATOM 731 N N . GLU A 1 99 ? -17.169 -0.166 17.795 1.00 94.50 99 GLU A N 1
ATOM 732 C CA . GLU A 1 99 ? -17.336 -1.469 18.441 1.00 94.50 99 GLU A CA 1
ATOM 733 C C . GLU A 1 99 ? -18.207 -2.402 17.589 1.00 94.50 99 GLU A C 1
ATOM 735 O O . GLU A 1 99 ? -19.091 -1.952 16.858 1.00 94.50 99 GLU A O 1
ATOM 740 N N . GLY A 1 100 ? -17.962 -3.714 17.673 1.00 93.19 100 GLY A N 1
ATOM 741 C CA . GLY A 1 100 ? -18.779 -4.725 16.986 1.00 93.19 100 GLY A CA 1
ATOM 742 C C . GLY A 1 100 ? -18.708 -4.688 15.454 1.00 93.19 100 GLY A C 1
ATOM 743 O O . GLY A 1 100 ? -19.607 -5.203 14.789 1.00 93.19 100 GLY A O 1
ATOM 744 N N . ALA A 1 101 ? -17.667 -4.078 14.879 1.00 92.62 101 ALA A N 1
ATOM 745 C CA . ALA A 1 101 ? -17.484 -4.033 13.434 1.00 92.62 101 ALA A CA 1
ATOM 746 C C . ALA A 1 101 ? -17.235 -5.434 12.857 1.00 92.62 101 ALA A C 1
ATOM 748 O O . ALA A 1 101 ? -16.422 -6.202 13.370 1.00 92.62 101 ALA A O 1
ATOM 749 N N . THR A 1 102 ? -17.894 -5.738 11.740 1.00 94.44 102 THR A N 1
ATOM 750 C CA . THR A 1 102 ? -17.487 -6.848 10.873 1.00 94.44 102 THR A CA 1
ATOM 751 C C . THR A 1 102 ? -16.474 -6.312 9.872 1.00 94.44 102 THR A C 1
ATOM 753 O O . THR A 1 102 ? -16.770 -5.361 9.150 1.00 94.44 102 THR A O 1
ATOM 756 N N . ILE A 1 103 ? -15.283 -6.905 9.843 1.00 91.62 103 ILE A N 1
ATOM 757 C CA . ILE A 1 103 ? -14.186 -6.486 8.969 1.00 91.62 103 ILE A CA 1
ATOM 758 C C . ILE A 1 103 ? -13.988 -7.567 7.910 1.00 91.62 103 ILE A C 1
ATOM 760 O O . ILE A 1 103 ? -13.766 -8.728 8.240 1.00 91.62 103 ILE A O 1
ATOM 764 N N . ALA A 1 104 ? -14.060 -7.166 6.645 1.00 91.75 104 ALA A N 1
ATOM 765 C CA . ALA A 1 104 ? -13.644 -7.969 5.505 1.00 91.75 104 ALA A CA 1
ATOM 766 C C . ALA A 1 104 ? -12.515 -7.220 4.794 1.00 91.75 104 ALA A C 1
ATOM 768 O O . ALA A 1 104 ? -12.605 -6.005 4.605 1.00 91.75 104 ALA A O 1
ATOM 769 N N . VAL A 1 105 ? -11.453 -7.935 4.434 1.00 89.56 105 VAL A N 1
ATOM 770 C CA . VAL A 1 105 ? -10.282 -7.364 3.766 1.00 89.56 105 VAL A CA 1
ATOM 771 C C . VAL A 1 105 ? -10.118 -8.059 2.426 1.00 89.56 105 VAL A C 1
ATOM 773 O O . VAL A 1 105 ? -9.990 -9.279 2.375 1.00 89.56 105 VAL A O 1
ATOM 776 N N . ASP A 1 106 ? -10.109 -7.264 1.364 1.00 85.38 106 ASP A N 1
ATOM 777 C CA . ASP A 1 106 ? -9.761 -7.699 0.016 1.00 85.38 106 ASP A CA 1
ATOM 778 C C . ASP A 1 106 ? -8.433 -7.052 -0.389 1.00 85.38 106 ASP A C 1
ATOM 780 O O . ASP A 1 106 ? -8.065 -5.989 0.122 1.00 85.38 106 ASP A O 1
ATOM 784 N N . CYS A 1 107 ? -7.683 -7.713 -1.260 1.00 79.88 107 CYS A N 1
ATOM 785 C CA . CYS A 1 107 ? -6.382 -7.262 -1.726 1.00 79.88 107 CYS A CA 1
ATOM 786 C C . CYS A 1 107 ? -6.176 -7.684 -3.180 1.00 79.88 107 CYS A C 1
ATOM 788 O O . CYS A 1 107 ? -6.137 -8.877 -3.501 1.00 79.88 107 CYS A O 1
ATOM 790 N N . ASP A 1 108 ? -5.962 -6.694 -4.040 1.00 76.31 108 ASP A N 1
ATOM 791 C CA . ASP A 1 108 ? -5.633 -6.895 -5.441 1.00 76.31 108 ASP A CA 1
ATOM 792 C C . ASP A 1 108 ? -4.144 -6.638 -5.720 1.00 76.31 108 ASP A C 1
ATOM 794 O O . ASP A 1 108 ? -3.369 -6.187 -4.872 1.00 76.31 108 ASP A O 1
ATOM 798 N N . MET A 1 109 ? -3.723 -6.988 -6.933 1.00 77.00 109 MET A N 1
ATOM 799 C CA . MET A 1 109 ? -2.417 -6.618 -7.459 1.00 77.00 109 MET A CA 1
ATOM 800 C C . MET A 1 109 ? -2.584 -6.199 -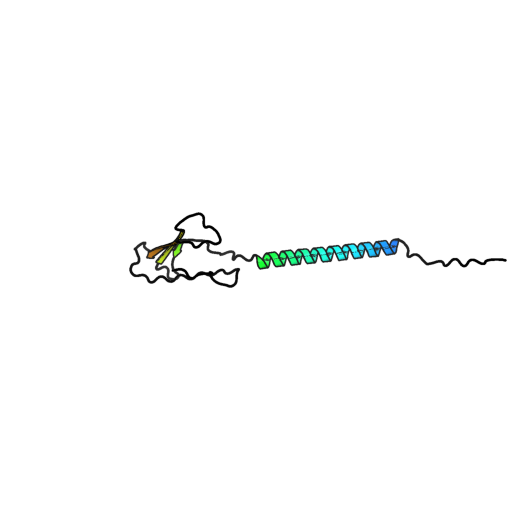8.930 1.00 77.00 109 MET A C 1
ATOM 802 O O . MET A 1 109 ? -2.414 -7.027 -9.832 1.00 77.00 109 MET A O 1
ATOM 806 N N . PRO A 1 110 ? -2.938 -4.923 -9.202 1.00 71.75 110 PRO A N 1
ATOM 807 C CA . PRO A 1 110 ? -3.443 -4.478 -10.506 1.00 71.75 110 PRO A CA 1
ATOM 808 C C . PRO A 1 110 ? -2.526 -4.781 -11.697 1.00 71.75 110 PRO A C 1
ATOM 810 O O . PRO A 1 110 ? -3.003 -5.079 -12.789 1.00 71.75 110 PRO A O 1
ATOM 813 N N . GLN A 1 111 ? -1.206 -4.760 -11.496 1.00 72.25 111 GLN A N 1
ATOM 814 C CA . GLN A 1 111 ? -0.222 -5.031 -12.555 1.00 72.25 111 GLN A CA 1
ATOM 815 C C . GLN A 1 111 ? -0.011 -6.525 -12.853 1.00 72.25 111 GLN A C 1
ATOM 817 O O . GLN A 1 111 ? 0.624 -6.865 -13.848 1.00 72.25 111 GLN A O 1
ATOM 822 N N . HIS A 1 112 ? -0.533 -7.422 -12.018 1.00 71.75 112 HIS A N 1
ATOM 823 C CA . HIS A 1 112 ? -0.295 -8.863 -12.119 1.00 71.75 112 HIS A CA 1
ATOM 824 C C . HIS A 1 112 ? -1.547 -9.672 -12.493 1.00 71.75 112 HIS A C 1
ATOM 826 O O . HIS A 1 112 ? -1.453 -10.878 -12.712 1.00 71.75 112 HIS A O 1
ATOM 832 N N . GLY A 1 113 ? -2.708 -9.021 -12.626 1.00 68.62 113 GLY A N 1
ATOM 833 C CA . GLY A 1 113 ? -3.935 -9.645 -13.136 1.00 68.62 113 GLY A CA 1
ATOM 834 C C . GLY A 1 113 ? -4.516 -10.752 -12.245 1.00 68.62 113 GLY A C 1
ATOM 835 O O . GLY A 1 113 ? -5.366 -11.513 -12.701 1.00 68.62 113 GLY A O 1
ATOM 836 N N . HIS A 1 114 ? -4.062 -10.857 -10.995 1.00 77.62 114 HIS A N 1
ATOM 837 C CA . HIS A 1 114 ? -4.567 -11.783 -9.983 1.00 77.62 114 HIS A CA 1
ATOM 838 C C . HIS A 1 114 ? -4.489 -11.149 -8.581 1.00 77.62 114 HIS A C 1
ATOM 840 O O . HIS A 1 114 ? -3.821 -10.133 -8.391 1.00 77.62 114 HIS A O 1
ATOM 846 N N . GLY A 1 115 ? -5.174 -11.749 -7.602 1.00 72.75 115 GLY A N 1
ATOM 847 C CA . GLY A 1 115 ? -5.161 -11.315 -6.198 1.00 72.75 115 GLY A CA 1
ATOM 848 C C . GLY A 1 115 ? -3.976 -11.861 -5.396 1.00 72.75 115 GLY A C 1
ATOM 849 O O . GLY A 1 115 ? -3.020 -12.412 -5.954 1.00 72.75 115 GLY A O 1
ATOM 850 N N . LEU A 1 116 ? -4.043 -11.722 -4.071 1.00 78.31 116 LEU A N 1
ATOM 851 C CA . LEU A 1 116 ? -3.042 -12.290 -3.167 1.00 78.31 116 LEU A CA 1
ATOM 852 C C . LEU A 1 116 ? -3.014 -13.832 -3.212 1.00 78.31 116 LEU A C 1
ATOM 854 O O . LEU A 1 116 ? -4.045 -14.469 -3.417 1.00 78.31 116 LEU A O 1
ATOM 858 N N . PRO A 1 117 ? -1.848 -14.458 -2.949 1.00 78.19 117 PRO A N 1
ATOM 859 C CA . PRO A 1 117 ? -1.723 -15.919 -2.884 1.00 78.19 117 PRO A CA 1
ATOM 860 C C . PRO A 1 117 ? -2.462 -16.544 -1.689 1.00 78.19 117 PRO A C 1
ATOM 862 O O . PRO A 1 117 ? -2.632 -17.760 -1.633 1.00 78.19 117 PRO A O 1
ATOM 865 N N . THR A 1 118 ? -2.857 -15.728 -0.713 1.00 81.44 118 THR A N 1
ATOM 866 C CA . THR A 1 118 ? -3.558 -16.131 0.507 1.00 81.44 118 THR A CA 1
ATOM 867 C C . THR A 1 118 ? -4.591 -15.079 0.873 1.00 81.44 118 THR A C 1
ATOM 869 O O . THR A 1 118 ? -4.315 -13.887 0.744 1.00 81.44 118 THR A O 1
ATOM 872 N N . GLU A 1 119 ? -5.726 -15.508 1.411 1.00 82.81 119 GLU A N 1
ATOM 873 C CA . GLU A 1 119 ? -6.733 -14.602 1.964 1.00 82.81 119 GLU A CA 1
ATOM 874 C C . GLU A 1 119 ? -6.284 -14.048 3.332 1.00 82.81 119 GLU A C 1
ATOM 876 O O . GLU A 1 119 ? -5.766 -14.813 4.162 1.00 82.81 119 GLU A O 1
ATOM 881 N N . PRO A 1 120 ? -6.464 -12.738 3.593 1.00 84.44 120 PRO A N 1
ATOM 882 C CA . PRO A 1 120 ? -6.318 -12.165 4.929 1.00 84.44 120 PRO A CA 1
ATOM 883 C C . PRO A 1 120 ? -7.270 -12.828 5.938 1.00 84.44 120 PRO A C 1
ATOM 885 O O . PRO A 1 120 ? -8.375 -13.235 5.585 1.00 84.44 120 PRO A O 1
ATOM 888 N N . LYS A 1 121 ? -6.838 -12.932 7.199 1.00 79.31 121 LYS A N 1
ATOM 889 C CA . LYS A 1 121 ? -7.602 -13.533 8.304 1.00 79.31 121 LYS A CA 1
ATOM 890 C C . LYS A 1 121 ? -7.841 -12.535 9.422 1.00 79.31 121 LYS A C 1
ATOM 892 O O . LYS A 1 121 ? -6.945 -11.684 9.627 1.00 79.31 121 LYS A O 1
#

Foldseek 3Di:
DDDDDDDDDDDDPPPVVVVVVVVVVVVVVVVVVVVVVVVVVVVVPVLPDDPPPDDPDQWDADPVNFKIKGKDWPDDDDDPPDDTDMDIAIATNVRHGDPPDDDADFAQDVSPPGGDPDGDD

Secondary structure (DSSP, 8-state):
-----------PPPHHHHHHHHHHHHHHHHHHHHHHHHHHHHHHHHHT---TT----SEEE-TTS-EEEEEEESSSS--TTS---EEEEEEETTSPBPPS---------TTTTS--SS---

Sequence (121 aa):
MNRIGIVAGGVQPAAGVRRIWLKRAGIAAGAIVLALVALALGMVAWMSYVPADLDLSTTRLSAQGAYRVSYEPRRGPIAVNQIHAWTLHVETADGRAVEGATIAVDCDMPQHGHGLPTEPK

pLDDT: mean 82.08, std 16.85, range [34.56, 98.06]